Protein AF-A0A738GVI8-F1 (afdb_monomer_lite)

Secondary structure (DSSP, 8-state):
----------------------------PPPPEEEEEEPP----SPPPTT---EEEEEES-TT-------SSEEPTT-TT-EE---S--

InterPro domains:
  IPR008966 Adhesion domain superfamily [SSF49401] (34-88)
  IPR037028 Dr-adhesin superfamily [G3DSA:2.60.40.1570] (26-89)

Structure (mmCIF, N/CA/C/O backbone):
data_AF-A0A738GVI8-F1
#
_entry.id   AF-A0A738GVI8-F1
#
loop_
_atom_site.group_PDB
_atom_site.id
_atom_site.type_symbol
_atom_site.label_atom_id
_atom_site.label_alt_id
_atom_site.label_comp_id
_atom_site.label_asym_id
_atom_site.label_entity_id
_atom_site.label_seq_id
_atom_site.pdbx_PDB_ins_code
_atom_site.Cartn_x
_atom_site.Cartn_y
_atom_site.Cartn_z
_atom_site.occupancy
_atom_site.B_iso_or_equiv
_atom_site.auth_seq_id
_atom_site.auth_comp_id
_atom_site.auth_asym_id
_atom_site.auth_atom_id
_atom_site.pdbx_PDB_model_num
ATOM 1 N N . MET A 1 1 ? -44.025 6.716 97.545 1.00 47.56 1 MET A N 1
ATOM 2 C CA . MET A 1 1 ? -42.853 6.259 96.769 1.00 47.56 1 MET A CA 1
ATOM 3 C C . MET A 1 1 ? -43.291 5.103 95.888 1.00 47.56 1 MET A C 1
ATOM 5 O O . MET A 1 1 ? -43.664 4.089 96.455 1.00 47.56 1 MET A O 1
ATOM 9 N N . ASN A 1 2 ? -43.316 5.265 94.559 1.00 39.03 2 ASN A N 1
ATOM 10 C CA . ASN A 1 2 ? -42.951 4.196 93.621 1.00 39.03 2 ASN A CA 1
ATOM 11 C C . ASN A 1 2 ? -42.939 4.673 92.158 1.00 39.03 2 ASN A C 1
ATOM 13 O O . ASN A 1 2 ? -43.957 5.060 91.601 1.00 39.03 2 ASN A O 1
ATOM 17 N N . GLN A 1 3 ? -41.722 4.597 91.617 1.00 40.53 3 GLN A N 1
ATOM 18 C CA . GLN A 1 3 ? -41.303 4.233 90.262 1.00 40.53 3 GLN A CA 1
ATOM 19 C C . GLN A 1 3 ? -41.879 5.006 89.064 1.00 40.53 3 GLN A C 1
ATOM 21 O O . GLN A 1 3 ? -42.902 4.662 88.483 1.00 40.53 3 GLN A O 1
ATOM 26 N N . TYR A 1 4 ? -41.092 5.992 88.621 1.00 46.09 4 TYR A N 1
ATOM 27 C CA . TYR A 1 4 ? -41.053 6.444 87.231 1.00 46.09 4 TYR A CA 1
ATOM 28 C C . TYR A 1 4 ? -40.575 5.288 86.339 1.00 46.09 4 TYR A C 1
ATOM 30 O O . TYR A 1 4 ? -39.410 4.896 86.402 1.00 46.09 4 TYR A O 1
ATOM 38 N N . ASN A 1 5 ? -41.455 4.761 85.490 1.00 49.78 5 ASN A N 1
ATOM 39 C CA . ASN A 1 5 ? -41.064 3.881 84.392 1.00 49.78 5 ASN A CA 1
ATOM 40 C C . ASN A 1 5 ? -40.618 4.753 83.213 1.00 49.78 5 ASN A C 1
ATOM 42 O O . ASN A 1 5 ? -41.436 5.241 82.438 1.00 49.78 5 ASN A O 1
ATOM 46 N N . SER A 1 6 ? -39.310 4.977 83.097 1.00 50.03 6 SER A N 1
ATOM 47 C CA . SER A 1 6 ? -38.711 5.569 81.901 1.00 50.03 6 SER A CA 1
ATOM 48 C C . SER A 1 6 ? -38.359 4.451 80.920 1.00 50.03 6 SER A C 1
ATOM 50 O O . SER A 1 6 ? -37.387 3.720 81.110 1.00 50.03 6 SER A O 1
ATOM 52 N N . SER A 1 7 ? -39.171 4.282 79.878 1.00 57.75 7 SER A N 1
ATOM 53 C CA . SER A 1 7 ? -38.862 3.401 78.752 1.00 57.75 7 SER A CA 1
ATOM 54 C C . SER A 1 7 ? -37.960 4.138 77.758 1.00 57.75 7 SER A C 1
ATOM 56 O O . SER A 1 7 ? -38.429 4.953 76.965 1.00 57.75 7 SER A O 1
ATOM 58 N N . ILE A 1 8 ? -36.659 3.853 77.803 1.00 53.94 8 ILE A N 1
ATOM 59 C CA . ILE A 1 8 ? -35.671 4.361 76.841 1.00 53.94 8 ILE A CA 1
ATOM 60 C C . ILE A 1 8 ? -35.897 3.660 75.487 1.00 53.94 8 ILE A C 1
ATOM 62 O O . ILE A 1 8 ? -35.843 2.426 75.441 1.00 53.94 8 ILE A O 1
ATOM 66 N N . PRO A 1 9 ? -36.116 4.382 74.373 1.00 51.19 9 PRO A N 1
ATOM 67 C CA . PRO A 1 9 ? -36.228 3.750 73.067 1.00 51.19 9 PRO A CA 1
ATOM 68 C C . PRO A 1 9 ? -34.840 3.303 72.588 1.00 51.19 9 PRO A C 1
ATOM 70 O O . PRO A 1 9 ? -33.906 4.099 72.487 1.00 51.19 9 PRO A O 1
ATOM 73 N N . LYS A 1 10 ? -34.692 2.009 72.288 1.00 49.19 10 LYS A N 1
ATOM 74 C CA . LYS A 1 10 ? -33.485 1.452 71.665 1.00 49.19 10 LYS A CA 1
ATOM 75 C C . LYS A 1 10 ? -33.561 1.677 70.153 1.00 49.19 10 LYS A C 1
ATOM 77 O O . LYS A 1 10 ? -34.332 1.009 69.472 1.00 49.19 10 LYS A O 1
ATOM 82 N N . PHE A 1 11 ? -32.762 2.602 69.628 1.00 46.00 11 PHE A N 1
ATOM 83 C CA . PHE A 1 11 ? -32.566 2.749 68.186 1.00 46.00 11 PHE A CA 1
ATOM 84 C C . PHE A 1 11 ? -31.658 1.623 67.674 1.00 46.00 11 PHE A C 1
ATOM 86 O O . PHE A 1 11 ? -30.490 1.538 68.050 1.00 46.00 11 PHE A O 1
ATOM 93 N N . ILE A 1 12 ? -32.192 0.751 66.818 1.00 52.25 12 ILE A N 1
ATOM 94 C CA . ILE A 1 12 ? -31.404 -0.251 66.092 1.00 52.25 12 ILE A CA 1
ATOM 95 C C . ILE A 1 12 ? -30.805 0.443 64.867 1.00 52.25 12 ILE A C 1
ATOM 97 O O . ILE A 1 12 ? -31.486 0.670 63.867 1.00 52.25 12 ILE A O 1
ATOM 101 N N . VAL A 1 13 ? -29.525 0.803 64.948 1.00 43.03 13 VAL A N 1
ATOM 102 C CA . VAL A 1 13 ? -28.765 1.315 63.801 1.00 43.03 13 VAL A CA 1
ATOM 103 C C . VAL A 1 13 ? -28.338 0.117 62.954 1.00 43.03 13 VAL A C 1
ATOM 105 O O . VAL A 1 13 ? -27.407 -0.606 63.298 1.00 43.03 13 VAL A O 1
ATOM 108 N N . SER A 1 14 ? -29.058 -0.119 61.860 1.00 47.50 14 SER A N 1
ATOM 109 C CA . SER A 1 14 ? -28.743 -1.181 60.900 1.00 47.50 14 SER A CA 1
ATOM 110 C C . SER A 1 14 ? -27.742 -0.636 59.881 1.00 47.50 14 SER A C 1
ATOM 112 O O . SER A 1 14 ? -28.115 0.134 58.998 1.00 47.50 14 SER A O 1
ATOM 114 N N . VAL A 1 15 ? -26.462 -0.989 60.014 1.00 47.91 15 VAL A N 1
ATOM 115 C CA . VAL A 1 15 ? -25.424 -0.618 59.039 1.00 47.91 15 VAL A CA 1
ATOM 116 C C . VAL A 1 15 ? -25.545 -1.541 57.828 1.00 47.91 15 VAL A C 1
ATOM 118 O O . VAL A 1 15 ? -25.150 -2.703 57.882 1.00 47.91 15 VAL A O 1
ATOM 121 N N . PHE A 1 16 ? -26.094 -1.029 56.728 1.00 42.97 16 PHE A N 1
ATOM 122 C CA . PHE A 1 16 ? -26.039 -1.699 55.430 1.00 42.97 16 PHE A CA 1
ATOM 123 C C . PHE A 1 16 ? -24.721 -1.344 54.735 1.00 42.97 16 PHE A C 1
ATOM 125 O O . PHE A 1 16 ? -24.501 -0.196 54.352 1.00 42.97 16 PHE A O 1
ATOM 132 N N . LEU A 1 17 ? -23.838 -2.331 54.571 1.00 41.28 17 LEU A N 1
ATOM 133 C CA . LEU A 1 17 ? -22.601 -2.196 53.805 1.00 41.28 17 LEU A CA 1
ATOM 134 C C . LEU A 1 17 ? -22.896 -2.529 52.333 1.00 41.28 17 LEU A C 1
ATOM 136 O O . LEU A 1 17 ? -23.074 -3.693 51.977 1.00 41.28 17 LEU A O 1
ATOM 140 N N . ILE A 1 18 ? -22.978 -1.515 51.470 1.00 52.78 18 ILE A N 1
ATOM 141 C CA . ILE A 1 18 ? -23.096 -1.720 50.020 1.00 52.78 18 ILE A CA 1
ATOM 142 C C . ILE A 1 18 ? -21.690 -1.989 49.476 1.00 52.78 18 ILE A C 1
ATOM 144 O O . ILE A 1 18 ? -20.886 -1.073 49.322 1.00 52.78 18 ILE A O 1
ATOM 148 N N . VAL A 1 19 ? -21.382 -3.254 49.185 1.00 51.53 19 VAL A N 1
ATOM 149 C CA . VAL A 1 19 ? -20.157 -3.636 48.471 1.00 51.53 19 VAL A CA 1
ATOM 150 C C . VAL A 1 19 ? -20.420 -3.498 46.973 1.00 51.53 19 VAL A C 1
ATOM 152 O O . VAL A 1 19 ? -20.922 -4.416 46.327 1.00 51.53 19 VAL A O 1
ATOM 155 N N . THR A 1 20 ? -20.099 -2.341 46.397 1.00 56.41 20 THR A N 1
ATOM 156 C CA . THR A 1 20 ? -20.027 -2.202 44.937 1.00 56.41 20 THR A CA 1
ATOM 157 C C . THR A 1 20 ? -18.734 -2.848 44.449 1.00 56.41 20 THR A C 1
ATOM 159 O O . THR A 1 20 ? -17.655 -2.260 44.538 1.00 56.41 20 THR A O 1
ATOM 162 N N . GLY A 1 21 ? -18.833 -4.080 43.951 1.00 50.59 21 GLY A N 1
ATOM 163 C CA . GLY A 1 21 ? -17.742 -4.741 43.244 1.00 50.59 21 GLY A CA 1
ATOM 164 C C . GLY A 1 21 ? -17.452 -4.019 41.929 1.00 50.59 21 GLY A C 1
ATOM 165 O O . GLY A 1 21 ? -18.233 -4.104 40.983 1.00 50.59 21 GLY A O 1
ATOM 166 N N . PHE A 1 22 ? -16.329 -3.307 41.864 1.00 55.22 22 PHE A N 1
ATOM 167 C CA . PHE A 1 22 ? -15.782 -2.792 40.613 1.00 55.22 22 PHE A CA 1
ATOM 168 C C . PHE A 1 22 ? -15.300 -3.975 39.762 1.00 55.22 22 PHE A C 1
ATOM 170 O O . PHE A 1 22 ? -14.194 -4.480 39.949 1.00 55.22 22 PHE A O 1
ATOM 177 N N . PHE A 1 23 ? -16.116 -4.420 38.804 1.00 51.72 23 PHE A N 1
ATOM 178 C CA . PHE A 1 23 ? -15.646 -5.275 37.715 1.00 51.72 23 PHE A CA 1
ATOM 179 C C . PHE A 1 23 ? -14.751 -4.441 36.790 1.00 51.72 23 PHE A C 1
ATOM 181 O O . PHE A 1 23 ? -15.198 -3.868 35.800 1.00 51.72 23 PHE A O 1
ATOM 188 N N . SER A 1 24 ? -13.464 -4.352 37.128 1.00 47.50 24 SER A N 1
ATOM 189 C CA . SER A 1 24 ? -12.433 -3.830 36.230 1.00 47.50 24 SER A CA 1
ATOM 190 C C . SER A 1 24 ? -12.089 -4.900 35.191 1.00 47.50 24 SER A C 1
ATOM 192 O O . SER A 1 24 ? -11.067 -5.579 35.277 1.00 47.50 24 SER A O 1
ATOM 194 N N . SER A 1 25 ? -12.969 -5.109 34.209 1.00 53.41 25 SER A N 1
ATOM 195 C CA . SER A 1 25 ? -12.588 -5.845 33.006 1.00 53.41 25 SER A CA 1
ATOM 196 C C . SER A 1 25 ? -11.794 -4.897 32.111 1.00 53.41 25 SER A C 1
ATOM 198 O O . SER A 1 25 ? -12.360 -4.052 31.417 1.00 53.41 25 SER A O 1
ATOM 200 N N . THR A 1 26 ? -10.470 -5.024 32.127 1.00 54.41 26 THR A N 1
ATOM 201 C CA . THR A 1 26 ? -9.597 -4.415 31.121 1.00 54.41 26 THR A CA 1
ATOM 202 C C . THR A 1 26 ? -9.858 -5.102 29.781 1.00 54.41 26 THR A C 1
ATOM 204 O O . THR A 1 26 ? -9.227 -6.095 29.424 1.00 54.41 26 THR A O 1
ATOM 207 N N . ILE A 1 27 ? -10.832 -4.591 29.025 1.00 60.03 27 ILE A N 1
ATOM 208 C CA . ILE A 1 27 ? -11.027 -4.972 27.627 1.00 60.03 27 ILE A CA 1
ATOM 209 C C . ILE A 1 27 ? -9.773 -4.495 26.889 1.00 60.03 27 ILE A C 1
ATOM 211 O O . ILE A 1 27 ? -9.618 -3.307 26.608 1.00 60.03 27 ILE A O 1
ATOM 215 N N . LYS A 1 28 ? -8.833 -5.408 26.626 1.00 58.38 28 LYS A N 1
ATOM 216 C CA . LYS A 1 28 ? -7.667 -5.128 25.785 1.00 58.38 28 LYS A CA 1
ATOM 217 C C . LYS A 1 28 ? -8.179 -4.780 24.390 1.00 58.38 28 LYS A C 1
ATOM 219 O O . LYS A 1 28 ? -8.570 -5.667 23.634 1.00 58.38 28 LYS A O 1
ATOM 224 N N . ALA A 1 29 ? -8.212 -3.491 24.065 1.00 66.81 29 ALA A N 1
ATOM 225 C CA . ALA A 1 29 ? -8.507 -3.034 22.718 1.00 66.81 29 ALA A CA 1
ATOM 226 C C . ALA A 1 29 ? -7.493 -3.675 21.759 1.00 66.81 29 ALA A C 1
ATOM 228 O O . ALA A 1 29 ? -6.286 -3.500 21.916 1.00 66.81 29 ALA A O 1
ATOM 229 N N . GLN A 1 30 ? -7.975 -4.459 20.795 1.00 74.62 30 GLN A N 1
ATOM 230 C CA . GLN A 1 30 ? -7.102 -5.050 19.787 1.00 74.62 30 GLN A CA 1
ATOM 231 C C . GLN A 1 30 ? -6.540 -3.938 18.892 1.00 74.62 30 GLN A C 1
ATOM 233 O O . GLN A 1 30 ? -7.287 -3.147 18.304 1.00 74.62 30 GLN A O 1
ATOM 238 N N . GLU A 1 31 ? -5.214 -3.866 18.803 1.00 87.12 31 GLU A N 1
ATOM 239 C CA . GLU A 1 31 ? -4.516 -2.900 17.955 1.00 87.12 31 GLU A CA 1
ATOM 240 C C . GLU A 1 31 ? -4.758 -3.202 16.473 1.00 87.12 31 GLU A C 1
ATOM 242 O O . GLU A 1 31 ? -4.711 -4.360 16.049 1.00 87.12 31 GLU A O 1
ATOM 247 N N . LEU A 1 32 ? -4.989 -2.155 15.678 1.00 92.62 32 LEU A N 1
ATOM 248 C CA . LEU A 1 32 ? -5.060 -2.253 14.220 1.00 92.62 32 LEU A CA 1
ATOM 249 C C . LEU A 1 32 ? -3.664 -2.590 13.680 1.00 92.62 32 LEU A C 1
ATOM 251 O O . LEU A 1 32 ? -2.709 -1.879 13.986 1.00 92.62 32 LEU A O 1
ATOM 255 N N . LYS A 1 33 ? -3.543 -3.631 12.851 1.00 95.19 33 LYS A N 1
ATOM 256 C CA . LYS A 1 33 ? -2.259 -4.022 12.242 1.00 95.19 33 LYS A CA 1
ATOM 257 C C . LYS A 1 33 ? -2.360 -4.027 10.722 1.00 95.19 33 LYS A C 1
ATOM 259 O O . LYS A 1 33 ? -3.352 -4.498 10.174 1.00 95.19 33 LYS A O 1
ATOM 264 N N . LEU A 1 34 ? -1.322 -3.541 10.046 1.00 96.31 34 LEU A N 1
ATOM 265 C CA . LEU A 1 34 ? -1.188 -3.566 8.589 1.00 96.31 34 LEU A CA 1
ATOM 266 C C . LEU A 1 34 ? 0.019 -4.428 8.213 1.00 96.31 34 LEU A C 1
ATOM 268 O O . LEU A 1 34 ? 1.120 -4.192 8.701 1.00 96.31 34 LEU A O 1
ATOM 272 N N . MET A 1 35 ? -0.187 -5.403 7.333 1.00 97.75 35 MET A N 1
ATOM 273 C CA . MET A 1 35 ? 0.871 -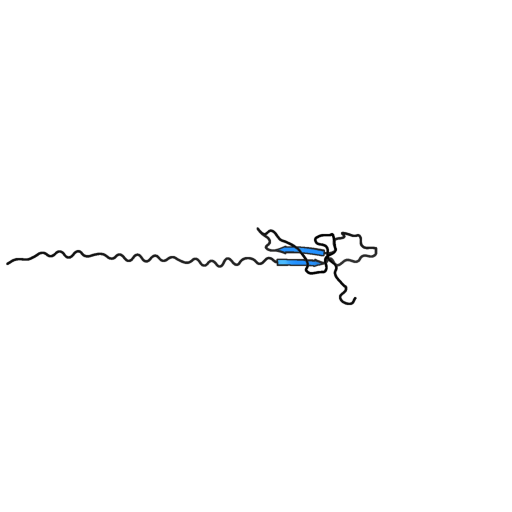6.236 6.761 1.00 97.75 35 MET A CA 1
ATOM 274 C C . MET A 1 35 ? 0.933 -6.017 5.255 1.00 97.75 35 MET A C 1
ATOM 276 O O . MET A 1 35 ? -0.108 -5.955 4.609 1.00 97.75 35 MET A O 1
ATOM 280 N N . ILE A 1 36 ? 2.135 -5.925 4.692 1.00 97.69 36 ILE A N 1
ATOM 281 C CA . ILE A 1 36 ? 2.354 -5.741 3.254 1.00 97.69 36 ILE A CA 1
ATOM 282 C C . ILE A 1 36 ? 3.147 -6.936 2.728 1.00 97.69 36 ILE A C 1
ATOM 284 O O . ILE A 1 36 ? 4.116 -7.361 3.353 1.00 97.69 36 ILE A O 1
ATOM 288 N N . LYS A 1 37 ? 2.740 -7.471 1.576 1.00 97.81 37 LYS A N 1
ATOM 289 C CA . LYS A 1 37 ? 3.440 -8.533 0.851 1.00 97.81 37 LYS A CA 1
ATOM 290 C C . LYS A 1 37 ? 3.705 -8.076 -0.578 1.00 97.81 37 LYS A C 1
ATOM 292 O O . LYS A 1 37 ? 2.768 -7.751 -1.304 1.00 97.81 37 LYS A O 1
ATOM 297 N N . ILE A 1 38 ? 4.972 -8.060 -0.977 1.00 97.50 38 ILE A N 1
ATOM 298 C CA . ILE A 1 38 ? 5.397 -7.738 -2.344 1.00 97.50 38 ILE A CA 1
ATOM 299 C C . ILE A 1 38 ? 5.491 -9.045 -3.131 1.00 97.50 38 ILE A C 1
ATOM 301 O O . ILE A 1 38 ? 5.944 -10.058 -2.598 1.00 97.50 38 ILE A O 1
ATOM 305 N N . ASN A 1 39 ? 5.027 -9.034 -4.378 1.00 96.25 39 ASN A N 1
ATOM 306 C CA . ASN A 1 39 ? 5.096 -10.203 -5.241 1.00 96.25 39 ASN A CA 1
ATOM 307 C C . ASN A 1 39 ? 6.474 -10.252 -5.903 1.00 96.25 39 ASN A C 1
ATOM 309 O O . ASN A 1 39 ? 6.823 -9.357 -6.671 1.00 96.25 39 ASN A O 1
ATOM 313 N N . GLU A 1 40 ? 7.237 -11.305 -5.626 1.00 95.69 40 GLU A N 1
ATOM 314 C CA . GLU A 1 40 ? 8.445 -11.604 -6.388 1.00 95.69 40 GLU A CA 1
ATOM 315 C C . GLU A 1 40 ? 8.044 -12.001 -7.814 1.00 95.69 40 GLU A C 1
ATOM 317 O O . GLU A 1 40 ? 7.219 -12.894 -8.015 1.00 95.69 40 GLU A O 1
ATOM 322 N N . ALA A 1 41 ? 8.559 -11.278 -8.808 1.00 94.06 41 ALA A N 1
ATOM 323 C CA . ALA A 1 41 ? 8.195 -11.467 -10.204 1.00 94.06 41 ALA A CA 1
ATOM 324 C C . ALA A 1 41 ? 9.324 -11.015 -11.132 1.00 94.06 41 ALA A C 1
ATOM 326 O O . ALA A 1 41 ? 10.049 -10.066 -10.831 1.00 94.06 41 ALA A O 1
ATOM 327 N N . VAL A 1 42 ? 9.417 -11.664 -12.293 1.00 94.88 42 VAL A N 1
ATOM 328 C CA . VAL A 1 42 ? 10.308 -11.265 -13.387 1.00 94.88 42 VAL A CA 1
ATOM 329 C C . VAL A 1 42 ? 9.458 -10.707 -14.523 1.00 94.88 42 VAL A C 1
ATOM 331 O O . VAL A 1 42 ? 8.503 -11.343 -14.971 1.00 94.88 42 VAL A O 1
ATOM 334 N N . PHE A 1 43 ? 9.796 -9.504 -14.981 1.00 94.44 43 PHE A N 1
ATOM 335 C CA . PHE A 1 43 ? 9.148 -8.859 -16.119 1.00 94.44 43 PHE A CA 1
ATOM 336 C C . PHE A 1 43 ? 10.169 -8.704 -17.242 1.00 94.44 43 PHE A C 1
ATOM 338 O O . PHE A 1 43 ? 11.137 -7.964 -17.095 1.00 94.44 43 PHE A O 1
ATOM 345 N N . TYR A 1 44 ? 9.953 -9.422 -18.344 1.00 95.19 44 TYR A N 1
ATOM 346 C CA . TYR A 1 44 ? 10.829 -9.375 -19.519 1.00 95.19 44 TYR A CA 1
ATOM 347 C C . TYR A 1 44 ? 10.503 -8.207 -20.459 1.00 95.19 44 TYR A C 1
ATOM 349 O O . TYR A 1 44 ? 11.368 -7.759 -21.204 1.00 95.19 44 TYR A O 1
ATOM 357 N N . ASP A 1 45 ? 9.281 -7.679 -20.369 1.00 95.94 45 ASP A N 1
ATOM 358 C CA . ASP A 1 45 ? 8.775 -6.601 -21.214 1.00 95.94 45 ASP A CA 1
ATOM 359 C C . ASP A 1 45 ? 8.454 -5.336 -20.408 1.00 95.94 45 ASP A C 1
ATOM 361 O O . ASP A 1 45 ? 8.466 -5.316 -19.172 1.00 95.94 45 ASP A O 1
ATOM 365 N N . ARG A 1 46 ? 8.095 -4.265 -21.127 1.00 96.50 46 ARG A N 1
ATOM 366 C CA . ARG A 1 46 ? 7.596 -3.022 -20.530 1.00 96.50 46 ARG A CA 1
ATOM 367 C C . ARG A 1 46 ? 6.417 -3.315 -19.595 1.00 96.50 46 ARG A C 1
ATOM 369 O O . ARG A 1 46 ? 5.378 -3.822 -20.015 1.00 96.50 46 ARG A O 1
ATOM 376 N N . ILE A 1 47 ? 6.559 -2.922 -18.331 1.00 96.69 47 ILE A N 1
ATOM 377 C CA . ILE A 1 47 ? 5.517 -3.094 -17.318 1.00 96.69 47 ILE A CA 1
ATOM 378 C C . ILE A 1 47 ? 4.323 -2.195 -17.657 1.00 96.69 47 ILE A C 1
ATOM 380 O O . ILE A 1 47 ? 4.460 -0.983 -17.832 1.00 96.69 47 ILE A O 1
ATOM 384 N N . THR A 1 48 ? 3.138 -2.794 -17.740 1.00 97.12 48 THR A N 1
ATOM 385 C CA . THR A 1 48 ? 1.880 -2.076 -17.958 1.00 97.12 48 THR A CA 1
ATOM 386 C C . THR A 1 48 ? 1.495 -1.260 -16.727 1.00 97.12 48 THR A C 1
ATOM 388 O O . THR A 1 48 ? 1.615 -1.736 -15.595 1.00 97.12 48 THR A O 1
ATOM 391 N N . SER A 1 49 ? 0.955 -0.058 -16.943 1.00 96.62 49 SER A N 1
ATOM 392 C CA . SER A 1 49 ? 0.362 0.732 -15.858 1.00 96.62 49 SER A CA 1
ATOM 393 C C . SER A 1 49 ? -0.763 -0.045 -15.158 1.00 96.62 49 SER A C 1
ATOM 395 O O . SER A 1 49 ? -1.399 -0.906 -15.766 1.00 96.62 49 SER A O 1
ATOM 397 N N . ASN A 1 50 ? -1.001 0.250 -13.877 1.00 96.31 50 ASN A N 1
ATOM 398 C CA . ASN A 1 50 ? -1.983 -0.415 -13.005 1.00 96.31 50 ASN A CA 1
ATOM 399 C C . ASN A 1 50 ? -1.745 -1.917 -12.753 1.00 96.31 50 ASN A C 1
ATOM 401 O O . ASN A 1 50 ? -2.604 -2.587 -12.178 1.00 96.31 50 ASN A O 1
ATOM 405 N N . LYS A 1 51 ? -0.584 -2.465 -13.138 1.00 96.81 51 LYS A N 1
ATOM 406 C CA . LYS A 1 51 ? -0.208 -3.831 -12.763 1.00 96.81 51 LYS A CA 1
ATOM 407 C C . LYS A 1 51 ? -0.003 -3.928 -11.249 1.00 96.81 51 LYS A C 1
ATOM 409 O O . LYS A 1 51 ? 0.731 -3.138 -10.661 1.00 96.81 51 LYS A O 1
ATOM 414 N N . ILE A 1 52 ? -0.624 -4.926 -10.624 1.00 96.88 52 ILE A N 1
ATOM 415 C CA . ILE A 1 52 ? -0.477 -5.186 -9.187 1.00 96.88 52 ILE A CA 1
ATOM 416 C C . ILE A 1 52 ? 0.899 -5.816 -8.926 1.00 96.88 52 ILE A C 1
ATOM 418 O O . ILE A 1 52 ? 1.193 -6.894 -9.441 1.00 96.88 52 ILE A O 1
ATOM 422 N N . ILE A 1 53 ? 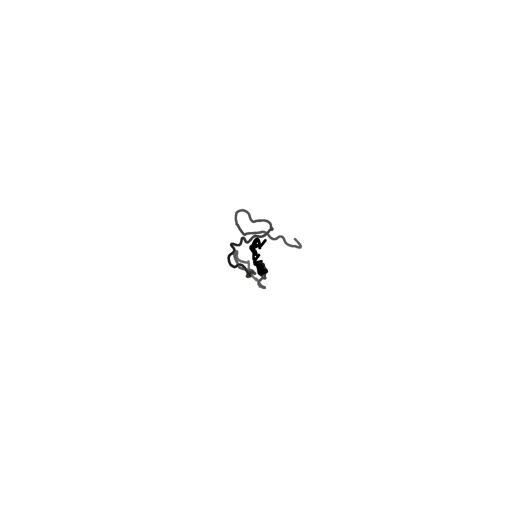1.723 -5.159 -8.103 1.00 97.19 53 ILE A N 1
ATOM 423 C CA . ILE A 1 53 ? 3.073 -5.625 -7.715 1.00 97.19 53 ILE A CA 1
ATOM 424 C C . ILE A 1 53 ? 3.162 -6.095 -6.253 1.00 97.19 53 ILE A C 1
ATOM 426 O O . ILE A 1 53 ? 4.178 -6.628 -5.819 1.00 97.19 53 ILE A O 1
ATOM 430 N N . GLY A 1 54 ? 2.100 -5.908 -5.474 1.00 97.69 54 GLY A N 1
ATOM 431 C CA . GLY A 1 54 ? 2.042 -6.278 -4.066 1.00 97.69 54 GLY A CA 1
ATOM 432 C C . GLY A 1 54 ? 0.648 -6.060 -3.490 1.00 97.69 54 GLY A C 1
ATOM 433 O O . GLY A 1 54 ? -0.240 -5.529 -4.155 1.00 97.69 54 GLY A O 1
ATOM 434 N N . THR A 1 55 ? 0.454 -6.494 -2.250 1.00 97.88 55 THR A N 1
ATOM 435 C CA . THR A 1 55 ? -0.831 -6.471 -1.543 1.00 97.88 55 THR A CA 1
ATOM 436 C C . THR A 1 55 ? -0.642 -6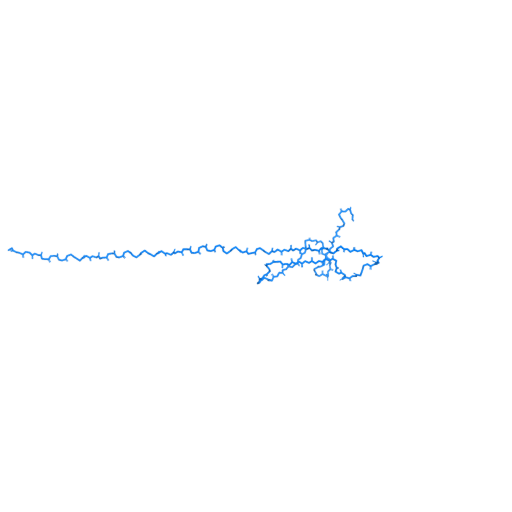.047 -0.090 1.00 97.88 55 THR A C 1
ATOM 438 O O . THR A 1 55 ? 0.427 -6.242 0.489 1.00 97.88 55 THR A O 1
ATOM 441 N N . GLY A 1 56 ? -1.681 -5.461 0.506 1.00 97.62 56 GLY A N 1
ATOM 442 C CA . GLY A 1 56 ? -1.729 -5.127 1.928 1.00 97.62 56 GLY A CA 1
ATOM 443 C C . GLY A 1 56 ? -2.930 -5.788 2.600 1.00 97.62 56 GLY A C 1
ATOM 444 O O . GLY A 1 56 ? -4.012 -5.824 2.020 1.00 97.62 56 GLY A O 1
ATOM 445 N N . HIS A 1 57 ? -2.752 -6.294 3.819 1.00 97.50 57 HIS A N 1
ATOM 446 C CA . HIS A 1 57 ? -3.806 -6.887 4.637 1.00 97.50 57 HIS A CA 1
ATOM 447 C C . HIS A 1 57 ? -3.935 -6.145 5.972 1.00 97.50 57 HIS A C 1
ATOM 449 O O . HIS A 1 57 ? -2.947 -5.970 6.690 1.00 97.50 57 HIS A O 1
ATOM 455 N N . LEU A 1 58 ? -5.156 -5.717 6.305 1.00 96.69 58 LEU A N 1
ATOM 456 C CA . LEU A 1 58 ? -5.488 -5.079 7.579 1.00 96.69 58 LEU A CA 1
ATOM 457 C C . LEU A 1 58 ? -6.098 -6.107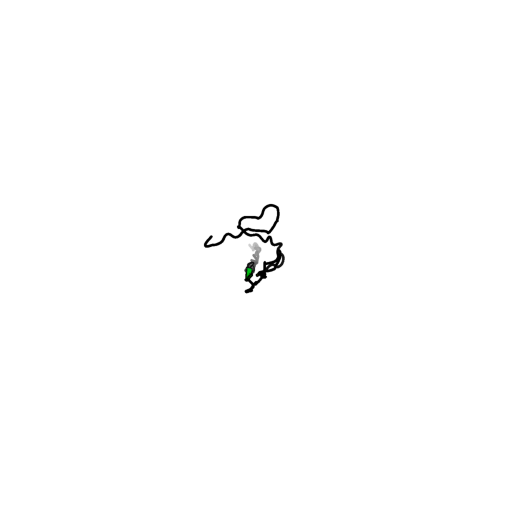 8.532 1.00 96.69 58 LEU A C 1
ATOM 459 O O . LEU A 1 58 ? -7.129 -6.701 8.230 1.00 96.69 58 LEU A O 1
ATOM 463 N N . PHE A 1 59 ? -5.501 -6.258 9.707 1.00 95.12 59 PHE A N 1
ATOM 464 C CA . PHE A 1 59 ? -6.034 -7.057 10.806 1.00 95.12 59 PHE A CA 1
ATOM 465 C C . PHE A 1 59 ? -6.686 -6.144 11.849 1.00 95.12 59 PHE A C 1
ATOM 467 O O . PHE A 1 59 ? -6.234 -5.016 12.055 1.00 95.12 59 PHE A O 1
ATOM 474 N N . ASN A 1 60 ? -7.716 -6.645 12.537 1.00 93.50 60 ASN A N 1
ATOM 475 C CA . ASN A 1 60 ? -8.418 -5.950 13.628 1.00 93.50 60 ASN A CA 1
ATOM 476 C C . ASN A 1 60 ? -9.060 -4.610 13.192 1.00 93.50 60 ASN A C 1
ATOM 478 O O . ASN A 1 60 ? -9.032 -3.609 13.912 1.00 93.50 60 ASN A O 1
ATOM 482 N N . ARG A 1 61 ? -9.627 -4.578 11.975 1.00 92.38 61 ARG A N 1
ATOM 483 C CA . ARG A 1 61 ? -10.275 -3.393 11.369 1.00 92.38 61 ARG A CA 1
ATOM 484 C C . ARG A 1 61 ? -11.715 -3.152 11.839 1.00 92.38 61 ARG A C 1
ATOM 486 O O . ARG A 1 61 ? -12.320 -2.140 11.487 1.00 92.38 61 ARG A O 1
ATOM 493 N N . GLU A 1 62 ? -12.307 -4.113 12.529 1.00 90.62 62 GLU A N 1
ATOM 494 C CA . GLU A 1 62 ? -13.750 -4.185 12.763 1.00 90.62 62 GLU A CA 1
ATOM 495 C C . GLU A 1 62 ? -14.319 -2.888 13.360 1.00 90.62 62 GLU A C 1
ATOM 497 O O . GLU A 1 62 ? -13.729 -2.271 14.248 1.00 90.62 62 GLU A O 1
ATOM 502 N N . GLY A 1 63 ? -15.447 -2.430 12.803 1.00 88.44 63 GLY A N 1
ATOM 503 C CA . GLY A 1 63 ? -16.146 -1.219 13.249 1.00 88.44 63 GLY A CA 1
ATOM 504 C C . GLY A 1 63 ? -15.473 0.119 12.910 1.00 88.44 63 GLY A C 1
ATOM 505 O O . GLY A 1 63 ? -16.013 1.162 13.271 1.00 88.44 63 GLY A O 1
ATOM 506 N N . LYS A 1 64 ? -14.327 0.138 12.209 1.00 90.56 64 LYS A N 1
ATOM 507 C CA . LYS A 1 64 ? -13.558 1.372 11.951 1.00 90.56 64 LYS A CA 1
ATOM 508 C C . LYS A 1 64 ? -13.541 1.756 10.470 1.00 90.56 64 LYS A C 1
ATOM 510 O O . LYS A 1 64 ? -13.177 0.954 9.607 1.00 90.56 64 LYS A O 1
ATOM 515 N N . LYS A 1 65 ? -13.872 3.015 10.157 1.00 95.00 65 LYS A N 1
ATOM 516 C CA . LYS A 1 65 ? -13.518 3.632 8.864 1.00 95.00 65 LYS A CA 1
ATOM 517 C C . LYS A 1 65 ? -12.009 3.886 8.863 1.00 95.00 65 LYS A C 1
ATOM 519 O O . LYS A 1 65 ? -11.498 4.459 9.819 1.00 95.00 65 LYS A O 1
ATOM 524 N N . ILE A 1 66 ? -11.307 3.441 7.824 1.00 94.62 66 ILE A N 1
ATOM 525 C CA . ILE A 1 66 ? -9.844 3.534 7.741 1.00 94.62 66 ILE A CA 1
ATOM 526 C C . ILE A 1 66 ? -9.458 4.467 6.601 1.00 94.62 66 ILE A C 1
ATOM 528 O O . ILE A 1 66 ? -9.914 4.284 5.474 1.00 94.62 66 ILE A O 1
ATOM 532 N N . LEU A 1 67 ? -8.592 5.434 6.898 1.00 96.38 67 LEU A N 1
ATOM 533 C CA . LEU A 1 67 ? -7.849 6.183 5.892 1.00 96.38 67 LEU A CA 1
ATOM 534 C C . LEU A 1 67 ? -6.526 5.457 5.625 1.00 96.38 67 LEU A C 1
ATOM 536 O O . LEU A 1 67 ? -5.807 5.128 6.566 1.00 96.38 67 LEU A O 1
ATOM 540 N N . ILE A 1 68 ? -6.207 5.217 4.354 1.00 96.31 68 ILE A N 1
ATOM 541 C CA . ILE A 1 68 ? -4.931 4.631 3.926 1.00 96.31 68 ILE A CA 1
ATOM 542 C C . ILE A 1 68 ? -4.184 5.692 3.125 1.00 96.31 68 ILE A C 1
ATOM 544 O O . ILE A 1 68 ? -4.721 6.253 2.171 1.00 96.31 68 ILE A O 1
ATOM 548 N N . SER A 1 69 ? -2.950 5.981 3.525 1.00 97.31 69 SER A N 1
ATOM 549 C CA . SER A 1 69 ? -2.097 6.973 2.875 1.00 97.31 69 SER A CA 1
ATOM 550 C C . SER A 1 69 ? -0.623 6.664 3.107 1.00 97.31 69 SER A C 1
ATOM 552 O O . SER A 1 69 ? -0.281 5.914 4.018 1.00 97.31 69 SER A O 1
ATOM 554 N N . SER A 1 70 ? 0.245 7.304 2.332 1.00 97.75 70 SER A N 1
ATOM 555 C CA . SER A 1 70 ? 1.692 7.320 2.538 1.00 97.75 70 SER A CA 1
ATOM 556 C C . SER A 1 70 ? 2.190 8.738 2.842 1.00 97.75 70 SER A C 1
ATOM 558 O O . SER A 1 70 ? 1.563 9.722 2.439 1.00 97.75 70 SER A O 1
ATOM 560 N N . SER A 1 71 ? 3.317 8.834 3.551 1.00 98.06 71 SER A N 1
ATOM 561 C CA . SER A 1 71 ? 4.046 10.082 3.823 1.00 98.06 71 SER A CA 1
ATOM 562 C C . SER A 1 71 ? 4.939 10.534 2.660 1.00 98.06 71 SER A C 1
ATOM 564 O O . SER A 1 71 ? 5.541 11.602 2.732 1.00 98.06 71 SER A O 1
ATOM 566 N N . LEU A 1 72 ? 5.035 9.728 1.601 1.00 98.25 72 LEU A N 1
ATOM 567 C CA . LEU A 1 72 ? 5.864 9.991 0.427 1.00 98.25 72 LEU A CA 1
ATOM 568 C C . LEU A 1 72 ? 5.368 11.176 -0.415 1.00 98.25 72 LEU A C 1
ATOM 570 O O . LEU A 1 72 ? 4.237 11.652 -0.274 1.00 98.25 72 LEU A O 1
ATOM 574 N N . GLU A 1 73 ? 6.221 11.614 -1.346 1.00 98.00 73 GLU A N 1
ATOM 575 C CA . GLU A 1 73 ? 5.888 12.632 -2.343 1.00 98.00 7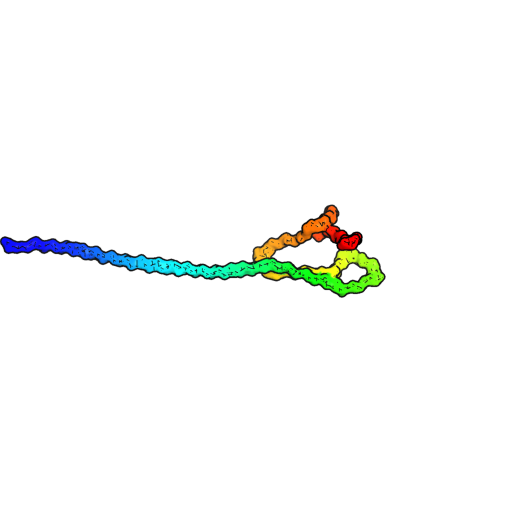3 GLU A CA 1
ATOM 576 C C . GLU A 1 73 ? 4.640 12.212 -3.135 1.00 98.00 73 GLU A C 1
ATOM 578 O O . GLU A 1 73 ? 4.559 11.105 -3.671 1.00 98.00 73 GLU A O 1
ATOM 583 N N . LYS A 1 74 ? 3.639 13.094 -3.182 1.00 98.00 74 LYS A N 1
ATOM 584 C CA . LYS A 1 74 ? 2.351 12.822 -3.829 1.00 98.00 74 LYS A CA 1
ATOM 585 C C . LYS A 1 74 ? 2.435 13.108 -5.321 1.00 98.00 74 LYS A C 1
ATOM 587 O O . LYS A 1 74 ? 2.930 14.159 -5.727 1.00 98.00 74 LYS A O 1
ATOM 592 N N . ILE A 1 75 ? 1.838 12.236 -6.126 1.00 97.94 75 ILE A N 1
ATOM 593 C CA . ILE A 1 75 ? 1.590 12.543 -7.534 1.00 97.94 75 ILE A CA 1
ATOM 594 C C . ILE A 1 75 ? 0.440 13.551 -7.599 1.00 97.94 75 ILE A C 1
ATOM 596 O O . ILE A 1 75 ? -0.651 13.321 -7.070 1.00 97.94 75 ILE A O 1
ATOM 600 N N . LYS A 1 76 ? 0.684 14.700 -8.235 1.00 95.88 76 LYS A N 1
ATOM 601 C CA . LYS A 1 76 ? -0.346 15.731 -8.412 1.00 95.88 76 LYS A CA 1
ATOM 602 C C . LYS A 1 76 ? -1.537 15.147 -9.183 1.00 95.88 76 LYS A C 1
ATOM 604 O O . LYS A 1 76 ? -1.365 14.335 -10.086 1.00 95.88 76 LYS A O 1
ATOM 609 N N . ASN A 1 77 ? -2.745 15.581 -8.831 1.00 94.81 77 ASN A N 1
ATOM 610 C CA . ASN A 1 77 ? -4.006 15.233 -9.502 1.00 94.81 77 ASN A CA 1
ATOM 611 C C . ASN A 1 77 ? -4.465 13.763 -9.394 1.00 94.81 77 ASN A C 1
ATOM 613 O O . ASN A 1 77 ? -5.518 13.442 -9.933 1.00 94.81 77 ASN A O 1
ATOM 617 N N . THR A 1 78 ? -3.744 12.882 -8.685 1.00 96.94 78 THR A N 1
ATOM 618 C CA . THR A 1 78 ? -4.165 11.482 -8.476 1.00 96.94 78 THR A CA 1
ATOM 619 C C . THR A 1 78 ? -4.124 11.113 -6.986 1.00 96.94 78 THR A C 1
ATOM 621 O O . THR A 1 78 ? -3.044 10.883 -6.437 1.00 96.94 78 THR A O 1
ATOM 624 N N . PRO A 1 79 ? -5.276 11.062 -6.289 1.00 97.12 79 PRO A N 1
ATOM 625 C CA . PRO A 1 79 ? -5.332 10.643 -4.889 1.00 97.12 79 PRO A CA 1
ATOM 626 C C . PRO A 1 79 ? -4.805 9.215 -4.692 1.00 97.12 79 PRO A C 1
ATOM 628 O O . PRO A 1 79 ? -5.057 8.337 -5.511 1.00 97.12 79 PRO A O 1
ATOM 631 N N . GLY A 1 80 ? -4.086 8.974 -3.591 1.00 96.94 80 GLY A N 1
ATOM 632 C CA . GLY A 1 80 ? -3.537 7.649 -3.269 1.00 96.94 80 GLY A CA 1
ATOM 633 C C . GLY A 1 80 ? -2.336 7.215 -4.120 1.00 96.94 80 GLY A C 1
ATOM 634 O O . GLY A 1 80 ? -1.891 6.079 -3.981 1.00 96.94 80 GLY A O 1
ATOM 635 N N . ALA A 1 81 ? -1.796 8.099 -4.965 1.00 98.12 81 ALA A N 1
ATOM 636 C CA . ALA A 1 81 ? -0.632 7.830 -5.802 1.00 98.12 81 ALA A CA 1
ATOM 637 C C . ALA A 1 81 ? 0.605 8.607 -5.315 1.00 98.12 81 ALA A C 1
ATOM 639 O O . ALA A 1 81 ? 0.528 9.790 -4.966 1.00 98.12 81 ALA A O 1
ATOM 640 N N . TYR A 1 82 ? 1.753 7.929 -5.296 1.00 98.25 82 TYR A N 1
ATOM 641 C CA . TYR A 1 82 ? 2.979 8.410 -4.657 1.00 98.25 82 TYR A CA 1
ATOM 642 C C . TYR A 1 82 ? 4.217 8.118 -5.506 1.00 98.25 82 TYR A C 1
ATOM 644 O O . TYR A 1 82 ? 4.216 7.191 -6.314 1.00 98.25 82 TYR A O 1
ATOM 652 N N . ILE A 1 83 ? 5.277 8.895 -5.282 1.00 97.94 83 ILE A N 1
ATOM 653 C CA . ILE A 1 83 ? 6.595 8.732 -5.901 1.00 97.94 83 ILE A CA 1
ATOM 654 C C . ILE A 1 83 ? 7.562 8.168 -4.855 1.00 97.94 83 ILE A C 1
ATOM 656 O O . ILE A 1 83 ? 7.692 8.709 -3.756 1.00 97.94 83 ILE A O 1
ATOM 660 N N . ILE A 1 84 ? 8.256 7.086 -5.209 1.00 97.62 84 ILE A N 1
ATOM 661 C CA . ILE A 1 84 ? 9.373 6.526 -4.441 1.00 97.62 84 ILE A CA 1
ATOM 662 C C . ILE A 1 84 ? 10.652 6.838 -5.218 1.00 97.62 84 ILE A C 1
ATOM 664 O O . ILE A 1 84 ? 10.734 6.532 -6.406 1.00 97.62 84 ILE A O 1
ATOM 668 N N . ARG A 1 85 ? 11.636 7.453 -4.555 1.00 97.06 85 ARG A N 1
ATOM 669 C CA . ARG A 1 85 ? 12.974 7.689 -5.120 1.00 97.06 85 ARG A CA 1
ATOM 670 C C . ARG A 1 85 ? 13.863 6.476 -4.861 1.00 97.06 85 ARG A C 1
ATOM 672 O O . ARG A 1 85 ? 13.696 5.807 -3.836 1.00 97.06 85 ARG A O 1
ATOM 679 N N . GLY A 1 86 ? 14.774 6.186 -5.789 1.00 97.31 86 GLY A N 1
ATOM 680 C CA . GLY A 1 86 ? 15.749 5.120 -5.604 1.00 97.31 86 GLY A CA 1
ATOM 681 C C . GLY A 1 86 ? 16.581 5.391 -4.356 1.00 97.31 86 GLY A C 1
ATOM 682 O O . GLY A 1 86 ? 16.906 6.534 -4.051 1.00 97.31 86 GLY A O 1
ATOM 683 N N . GLN A 1 87 ? 16.902 4.341 -3.600 1.00 95.44 87 GLN A N 1
ATOM 684 C CA . GLN A 1 87 ? 17.793 4.496 -2.445 1.00 95.44 87 GLN A CA 1
ATOM 685 C C . GLN A 1 87 ? 19.193 4.939 -2.887 1.00 95.44 87 GLN A C 1
ATOM 687 O O . GLN A 1 87 ? 19.812 5.766 -2.229 1.00 95.44 87 GLN A O 1
ATOM 692 N N . ASN A 1 88 ? 19.669 4.402 -4.016 1.00 95.69 88 ASN A N 1
ATOM 693 C CA . ASN A 1 88 ? 20.983 4.732 -4.566 1.00 95.69 88 ASN A CA 1
ATOM 694 C C . ASN A 1 88 ? 20.942 5.997 -5.433 1.00 95.69 88 ASN A C 1
ATOM 696 O O . ASN A 1 88 ? 21.817 6.850 -5.314 1.00 95.69 88 ASN A O 1
ATOM 700 N N . ASN A 1 89 ? 19.957 6.082 -6.329 1.00 87.56 89 ASN A N 1
ATOM 701 C CA . ASN A 1 89 ? 19.680 7.219 -7.207 1.00 87.56 89 ASN A CA 1
ATOM 702 C C . ASN A 1 89 ? 18.241 7.091 -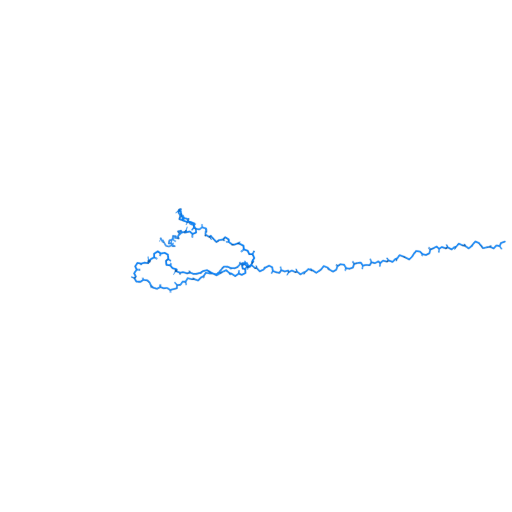7.723 1.00 87.56 89 ASN A C 1
ATOM 704 O O . ASN A 1 89 ? 17.934 5.996 -8.253 1.00 87.56 89 ASN A O 1
#

Radius of gyration: 36.29 Å; chains: 1; bounding box: 64×27×118 Å

Sequence (89 aa):
MNQYNSSIPKFIVSVFLIVTGFFSSTIKAQELKLMIKINEAVFYDRITSNKIIGTGHLFNREGKKILISSSLEKIKNTPGAYIIRGQNN

pLDDT: mean 80.83, std 21.58, range [39.03, 98.25]

Organism: Salmonella enterica (NCBI:txid28901)

Foldseek 3Di:
DDDDPDDDDDDDDDDDDDPPDPPPPPPPQDDKDKDKAFDDDDDPDDDDPPDDGIDMDIDSCPPDDDDDEDPADADPPDPRHHDDDDPVD